Protein AF-A0A8S3EVZ0-F1 (afdb_monomer_lite)

Secondary structure (DSSP, 8-state):
--GGGTT-HHHHHHHHHHHHS-SSSHHHHHHHHHHHHHHHHS-----HHHHHHHHHHHHHHHH--

Foldseek 3Di:
DVVCCVVCVPVVVVVVVVVVDDPDCVVVVVLVVVLVCVVPPDPDPDDPVNSVVVSVVVVVVVVVD

Radius of gyration: 17.56 Å; chains: 1; bounding box: 40×22×42 Å

Structure (mmCIF, N/CA/C/O backbone):
data_AF-A0A8S3EVZ0-F1
#
_entry.id   AF-A0A8S3EVZ0-F1
#
loop_
_atom_site.group_PDB
_atom_site.id
_atom_site.type_symbol
_atom_site.label_atom_id
_atom_site.label_alt_id
_atom_site.label_comp_id
_atom_site.label_asym_id
_atom_site.label_entity_id
_atom_site.label_seq_id
_atom_site.pdbx_PDB_ins_code
_atom_site.Cartn_x
_atom_site.Cartn_y
_atom_site.Cartn_z
_atom_site.occupancy
_atom_site.B_iso_or_equiv
_atom_site.auth_seq_id
_atom_site.auth_comp_id
_atom_site.auth_asym_id
_atom_site.auth_atom_id
_atom_site.pdbx_PDB_model_num
ATOM 1 N N . TRP A 1 1 ? -7.891 1.052 15.840 1.00 75.69 1 TRP A N 1
ATOM 2 C CA . TRP A 1 1 ? -9.315 0.709 15.593 1.00 75.69 1 TRP A CA 1
ATOM 3 C C . TRP A 1 1 ? -9.705 -0.752 15.827 1.00 75.69 1 TRP A C 1
ATOM 5 O O . TRP A 1 1 ? -10.897 -1.021 15.876 1.00 75.69 1 TRP A O 1
ATOM 15 N N . LYS A 1 2 ? -8.765 -1.699 16.007 1.00 72.12 2 LYS A N 1
ATOM 16 C CA . LYS A 1 2 ? -9.094 -3.119 16.253 1.00 72.12 2 LYS A CA 1
ATOM 17 C C . LYS A 1 2 ? -9.812 -3.346 17.599 1.00 72.12 2 LYS A C 1
ATOM 19 O O . LYS A 1 2 ? -10.794 -4.075 17.624 1.00 72.12 2 LYS A O 1
ATOM 24 N N . CYS A 1 3 ? -9.397 -2.653 18.664 1.00 78.69 3 CYS A N 1
ATOM 25 C CA . CYS A 1 3 ? -10.002 -2.766 20.002 1.00 78.69 3 CYS A CA 1
ATOM 26 C C . CYS A 1 3 ? -11.408 -2.141 20.093 1.00 78.69 3 CYS A C 1
ATOM 28 O O . CYS A 1 3 ? -12.271 -2.663 20.784 1.00 78.69 3 CYS A O 1
ATOM 30 N N . ASN A 1 4 ? -11.678 -1.084 19.316 1.00 75.69 4 ASN A N 1
ATOM 31 C CA . ASN A 1 4 ? -12.976 -0.389 19.297 1.00 75.69 4 ASN A CA 1
ATOM 32 C C . ASN A 1 4 ? -13.985 -1.005 18.310 1.00 75.69 4 ASN A C 1
ATOM 34 O O . ASN A 1 4 ? -15.049 -0.435 18.077 1.00 75.69 4 ASN A O 1
ATOM 38 N N . LYS A 1 5 ? -13.665 -2.161 17.709 1.00 74.75 5 LYS A N 1
ATOM 39 C CA . LYS A 1 5 ? -14.521 -2.829 16.717 1.00 74.75 5 LYS A CA 1
ATOM 40 C C . LYS A 1 5 ? -15.856 -3.288 17.308 1.00 74.75 5 LYS A C 1
ATOM 42 O O . LYS A 1 5 ? -16.862 -3.227 16.614 1.00 74.75 5 LYS A O 1
ATOM 47 N N . HIS A 1 6 ? -15.855 -3.724 18.569 1.00 79.19 6 HIS A N 1
ATOM 48 C CA . HIS A 1 6 ? -17.059 -4.187 19.264 1.00 79.19 6 HIS A CA 1
ATOM 49 C C . HIS A 1 6 ? -18.025 -3.036 19.584 1.00 79.19 6 HIS A C 1
ATOM 51 O O . HIS A 1 6 ? -19.234 -3.210 1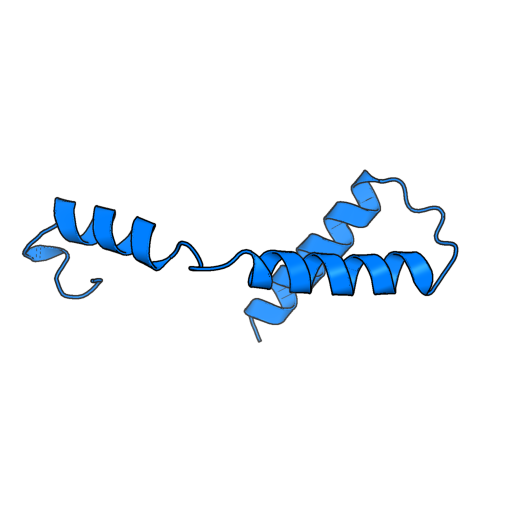9.523 1.00 79.19 6 HIS A O 1
ATOM 57 N N . LEU A 1 7 ? -17.486 -1.851 19.887 1.00 82.12 7 LEU A N 1
ATOM 58 C CA . LEU A 1 7 ? -18.280 -0.673 20.241 1.00 82.12 7 LEU A CA 1
ATOM 59 C C . LEU A 1 7 ? -18.763 0.094 19.004 1.00 82.12 7 LEU A C 1
ATOM 61 O O . LEU A 1 7 ? -19.873 0.610 18.995 1.00 82.12 7 LEU A O 1
ATOM 65 N N . LEU A 1 8 ? -17.933 0.180 17.958 1.00 83.69 8 LEU A N 1
ATOM 66 C CA . LEU A 1 8 ? -18.207 0.980 16.761 1.00 83.69 8 LEU A CA 1
ATOM 67 C C . LEU A 1 8 ? -17.825 0.196 15.488 1.00 83.69 8 LEU A C 1
ATOM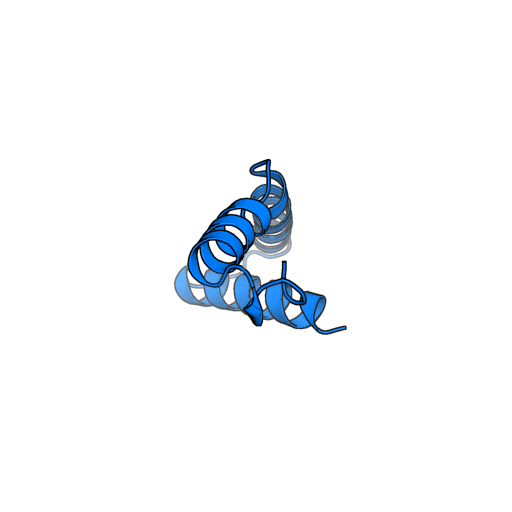 69 O O . LEU A 1 8 ? -16.808 0.488 14.844 1.00 83.69 8 LEU A O 1
ATOM 73 N N . PRO A 1 9 ? -18.611 -0.821 15.092 1.00 79.81 9 PRO A N 1
ATOM 74 C CA . PRO A 1 9 ? -18.256 -1.733 13.999 1.00 79.81 9 PRO A CA 1
ATOM 75 C C . PRO A 1 9 ? -18.167 -1.041 12.628 1.00 79.81 9 PRO A C 1
ATOM 77 O O . PRO A 1 9 ? -17.239 -1.310 11.858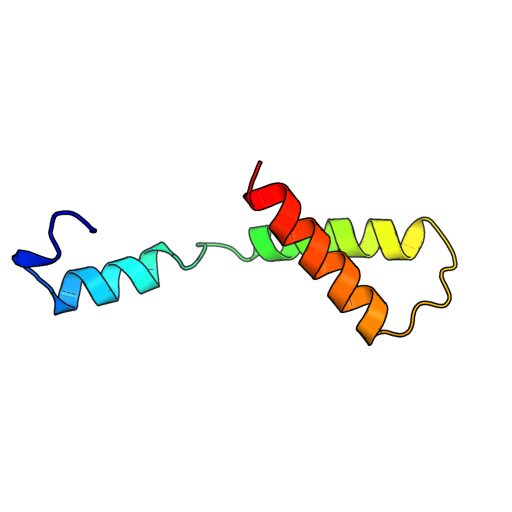 1.00 79.81 9 PRO A O 1
ATOM 80 N N . GLY A 1 10 ? -19.070 -0.097 12.339 1.00 82.19 10 GLY A N 1
ATOM 81 C CA . GLY A 1 10 ? -19.047 0.682 11.094 1.00 82.19 10 GLY A CA 1
ATOM 82 C C . GLY A 1 10 ? -17.851 1.634 11.026 1.00 82.19 10 GLY A C 1
ATOM 83 O O . GLY A 1 10 ? -17.054 1.577 10.087 1.00 82.19 10 GLY A O 1
ATOM 84 N N . LEU A 1 11 ? -17.660 2.445 12.073 1.00 85.38 11 LEU A N 1
ATOM 85 C CA . LEU A 1 11 ? -16.574 3.426 12.133 1.00 85.38 11 LEU A CA 1
ATOM 86 C C . LEU A 1 11 ? -15.195 2.760 12.153 1.00 85.38 11 LEU A C 1
ATOM 88 O O . LEU A 1 11 ? -14.290 3.193 11.449 1.00 85.38 11 LEU A O 1
ATOM 92 N N . SER A 1 12 ? -15.029 1.667 12.902 1.00 83.31 12 SER A N 1
ATOM 93 C CA . SER A 1 12 ? -13.764 0.923 12.938 1.00 83.31 12 SER A CA 1
ATOM 94 C C . SER A 1 12 ? -13.405 0.305 11.584 1.00 83.31 12 SER A C 1
ATOM 96 O O . SER A 1 12 ? -12.222 0.151 11.273 1.00 83.31 12 SER A O 1
ATOM 98 N N . THR A 1 13 ? -14.403 -0.042 10.767 1.00 82.88 13 THR A N 1
ATOM 99 C CA . THR A 1 13 ? -14.196 -0.541 9.404 1.00 82.88 13 THR A CA 1
ATOM 100 C C . THR A 1 13 ? -13.791 0.582 8.464 1.00 82.88 13 THR A C 1
ATOM 102 O O . THR A 1 13 ? -12.814 0.426 7.731 1.00 82.88 13 THR A O 1
ATOM 105 N N . LEU A 1 14 ? -14.483 1.720 8.532 1.00 85.69 14 LEU A N 1
ATOM 106 C CA . LEU A 1 14 ? -14.156 2.906 7.748 1.00 85.69 14 LEU A CA 1
ATOM 107 C C . LEU A 1 14 ? -12.742 3.403 8.084 1.00 85.69 14 LEU A C 1
ATOM 109 O O . LEU A 1 14 ? -11.876 3.464 7.217 1.00 85.69 14 LEU A O 1
ATOM 113 N N . ALA A 1 15 ? -12.466 3.648 9.363 1.00 85.50 15 ALA A N 1
ATOM 114 C CA . ALA A 1 15 ? -11.196 4.193 9.818 1.00 85.50 15 ALA A CA 1
ATOM 115 C C . ALA A 1 15 ? -10.010 3.272 9.508 1.00 85.50 15 ALA A C 1
ATOM 117 O O . ALA A 1 15 ? -8.934 3.750 9.173 1.00 85.50 15 ALA A O 1
ATOM 118 N N . ARG A 1 16 ? -10.196 1.946 9.546 1.00 83.38 16 ARG A N 1
ATOM 119 C CA . ARG A 1 16 ? -9.161 1.005 9.092 1.00 83.38 16 ARG A CA 1
ATOM 120 C C . ARG A 1 16 ? -8.859 1.124 7.602 1.00 83.38 16 ARG A C 1
ATOM 122 O O . ARG A 1 16 ? -7.697 1.021 7.243 1.00 83.38 16 ARG A O 1
ATOM 129 N N . LYS A 1 17 ? -9.871 1.317 6.749 1.00 83.19 17 LYS A N 1
ATOM 130 C CA . LYS A 1 17 ? -9.662 1.499 5.303 1.00 83.19 17 LYS A CA 1
ATOM 131 C C . LYS A 1 17 ? -8.923 2.806 5.013 1.00 83.19 17 LYS A C 1
ATOM 133 O O . LYS A 1 17 ? -7.942 2.795 4.279 1.00 83.19 17 LYS A O 1
ATOM 138 N N . TYR A 1 18 ? -9.345 3.902 5.641 1.00 82.56 18 TYR A N 1
ATOM 139 C CA . TYR A 1 18 ? -8.704 5.204 5.448 1.00 82.56 18 TYR A CA 1
ATOM 140 C C . TYR A 1 18 ? -7.276 5.242 5.996 1.00 82.56 18 TYR A C 1
ATOM 142 O O . TYR A 1 18 ? -6.383 5.713 5.309 1.00 82.56 18 TYR A O 1
ATOM 150 N N . LEU A 1 19 ? -7.029 4.686 7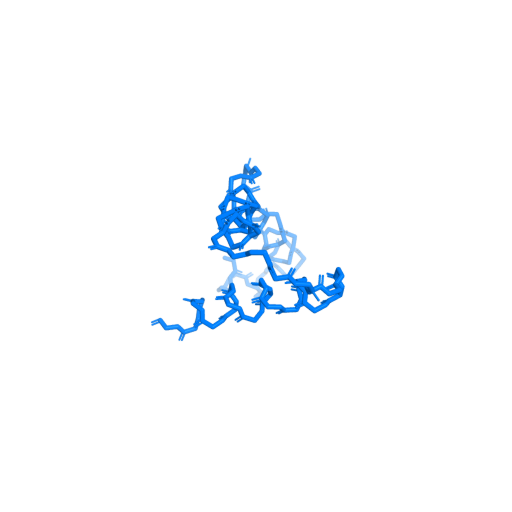.186 1.00 81.62 19 LEU A N 1
ATOM 151 C CA . LEU A 1 19 ? -5.688 4.687 7.786 1.00 81.62 19 LEU A CA 1
ATOM 152 C C . LEU A 1 19 ? -4.724 3.672 7.161 1.00 81.62 19 LEU A C 1
ATOM 154 O O . LEU A 1 19 ? -3.518 3.817 7.319 1.00 81.62 19 LEU A O 1
ATOM 158 N N . ALA A 1 20 ? -5.231 2.641 6.482 1.00 80.19 20 ALA A N 1
ATOM 159 C CA . ALA A 1 20 ? -4.398 1.724 5.703 1.00 80.19 20 ALA A CA 1
ATOM 160 C C . ALA A 1 20 ? -3.976 2.318 4.352 1.00 80.19 20 ALA A C 1
ATOM 162 O O . ALA A 1 20 ? -3.080 1.781 3.705 1.00 80.19 20 ALA A O 1
ATOM 163 N N . THR A 1 21 ? -4.622 3.402 3.915 1.00 76.94 21 THR A N 1
ATOM 164 C CA . THR A 1 21 ? -4.225 4.102 2.698 1.00 76.94 21 THR A CA 1
ATOM 165 C C . THR A 1 21 ? -3.009 4.961 3.035 1.00 76.94 21 THR A C 1
ATOM 167 O O . THR A 1 21 ? -3.105 5.813 3.922 1.00 76.94 21 THR A O 1
ATOM 170 N N . PRO A 1 22 ? -1.854 4.747 2.388 1.00 73.00 22 PRO A N 1
ATOM 171 C CA . PRO A 1 22 ? -0.697 5.590 2.632 1.00 73.00 22 PRO A CA 1
ATOM 172 C C . PRO A 1 22 ? -1.027 7.035 2.247 1.00 73.00 22 PRO A C 1
ATOM 174 O O . PRO A 1 22 ? -1.671 7.287 1.231 1.00 73.00 22 PRO A O 1
ATOM 177 N N . ALA A 1 23 ? -0.580 7.990 3.062 1.00 74.31 23 ALA A N 1
ATOM 178 C CA . ALA A 1 23 ? -0.842 9.414 2.837 1.00 74.31 23 ALA A CA 1
ATOM 179 C C . ALA A 1 23 ? -0.145 9.967 1.578 1.00 74.31 23 ALA A C 1
ATOM 181 O O . ALA A 1 23 ? -0.432 11.080 1.148 1.00 74.31 23 ALA A O 1
ATOM 182 N N . THR A 1 24 ? 0.788 9.205 1.003 1.00 70.00 24 THR A N 1
ATOM 183 C CA . THR A 1 24 ? 1.624 9.603 -0.128 1.00 70.00 24 THR A CA 1
ATOM 184 C C . THR A 1 24 ? 1.827 8.429 -1.089 1.00 70.00 24 THR A C 1
ATOM 186 O O . THR A 1 24 ? 1.703 7.266 -0.705 1.00 70.00 24 THR A O 1
ATOM 189 N N . SER A 1 25 ? 2.191 8.726 -2.339 1.00 66.88 25 SER A N 1
ATOM 190 C CA . SER A 1 25 ? 2.548 7.723 -3.358 1.00 66.88 25 SER A CA 1
ATOM 191 C C . SER A 1 25 ? 3.921 7.069 -3.134 1.00 66.88 25 SER A C 1
ATOM 193 O O . SER A 1 25 ? 4.292 6.151 -3.862 1.00 66.88 25 SER A O 1
ATOM 195 N N . VAL A 1 26 ? 4.655 7.496 -2.102 1.00 61.59 26 VAL A N 1
ATOM 196 C CA . VAL A 1 26 ? 6.023 7.062 -1.771 1.00 61.59 26 VAL A CA 1
ATOM 197 C C . VAL A 1 26 ? 6.191 5.539 -1.624 1.00 61.59 26 VAL A C 1
ATOM 199 O O . VAL A 1 26 ? 7.221 5.018 -2.063 1.00 61.59 26 VAL A O 1
ATOM 202 N N . PRO A 1 27 ? 5.225 4.766 -1.081 1.00 63.41 27 PRO A N 1
ATOM 203 C CA . PRO A 1 27 ? 5.339 3.306 -1.045 1.00 63.41 27 PRO A CA 1
ATOM 204 C C . PRO A 1 27 ? 5.423 2.702 -2.450 1.00 63.41 27 PRO A C 1
ATOM 206 O O . PRO A 1 27 ? 6.222 1.799 -2.699 1.00 63.41 27 PRO A O 1
ATOM 209 N N . SER A 1 28 ? 4.655 3.257 -3.388 1.00 64.38 28 SER A N 1
ATOM 210 C CA . SER A 1 28 ? 4.681 2.877 -4.797 1.00 64.38 28 SER A CA 1
ATOM 211 C C . SER A 1 28 ? 5.984 3.325 -5.457 1.00 64.38 28 SER A C 1
ATOM 213 O O . SER A 1 28 ? 6.574 2.564 -6.214 1.00 64.38 28 SER A O 1
ATOM 215 N N . GLU A 1 29 ? 6.485 4.524 -5.146 1.00 68.75 29 GLU A N 1
ATOM 216 C CA . GLU A 1 29 ? 7.757 5.040 -5.681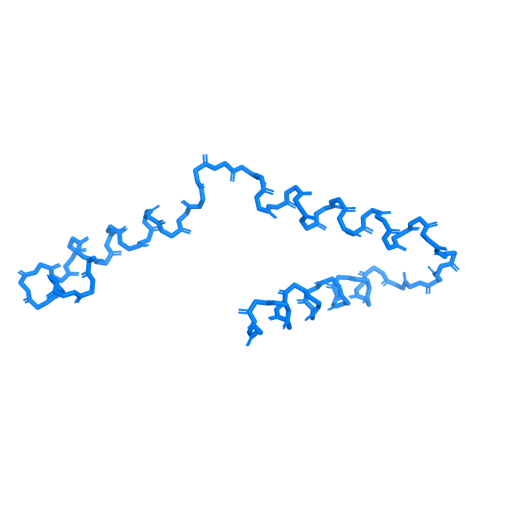 1.00 68.75 29 GLU A CA 1
ATOM 217 C C . GLU A 1 29 ? 8.967 4.205 -5.239 1.00 68.75 29 GLU A C 1
ATOM 219 O O . GLU A 1 29 ? 9.907 4.021 -6.015 1.00 68.75 29 GLU A O 1
ATOM 224 N N . SER A 1 30 ? 8.933 3.633 -4.032 1.00 70.50 30 SER A N 1
ATOM 225 C CA . SER A 1 30 ? 9.930 2.659 -3.568 1.00 70.50 30 SER A CA 1
ATOM 226 C C . SER A 1 30 ? 9.901 1.381 -4.413 1.00 70.50 30 SER A C 1
ATOM 228 O O . SER A 1 30 ? 10.948 0.909 -4.868 1.00 70.50 30 SER A O 1
ATOM 230 N N . ALA A 1 31 ? 8.706 0.852 -4.701 1.00 68.12 31 ALA A N 1
ATOM 231 C CA . ALA A 1 31 ? 8.535 -0.295 -5.590 1.00 68.12 31 ALA A CA 1
ATOM 232 C C . ALA A 1 31 ? 8.983 0.024 -7.030 1.00 68.12 31 ALA A C 1
ATOM 234 O O . ALA A 1 31 ? 9.724 -0.759 -7.628 1.00 68.12 31 ALA A O 1
ATOM 235 N N . PHE A 1 32 ? 8.638 1.203 -7.559 1.00 71.81 32 PHE A N 1
ATOM 236 C CA . PHE A 1 32 ? 9.066 1.656 -8.885 1.00 71.81 32 PHE A CA 1
ATOM 237 C C . PHE A 1 32 ? 10.582 1.849 -8.971 1.00 71.81 32 PHE A C 1
ATOM 239 O O . PHE A 1 32 ? 11.199 1.366 -9.918 1.00 71.81 32 PHE A O 1
ATOM 246 N N . SER A 1 33 ? 11.210 2.465 -7.971 1.00 72.69 33 SER A N 1
ATOM 247 C CA . SER A 1 33 ? 12.665 2.660 -7.925 1.00 72.69 33 SER A CA 1
ATOM 248 C C . SER A 1 33 ? 13.414 1.326 -7.898 1.00 72.69 33 SER A C 1
ATOM 250 O O . SER A 1 33 ? 14.381 1.135 -8.639 1.00 72.69 33 SER A O 1
ATOM 252 N N . LYS A 1 34 ? 12.928 0.361 -7.104 1.00 70.31 34 LYS A N 1
ATOM 253 C CA . LYS A 1 34 ? 13.454 -1.012 -7.088 1.00 70.31 34 LYS A CA 1
ATOM 254 C C . LYS A 1 34 ? 13.254 -1.695 -8.442 1.00 70.31 34 LYS A C 1
ATOM 256 O O . LYS A 1 34 ? 14.196 -2.286 -8.958 1.00 70.31 34 LYS A O 1
ATOM 261 N N . SER A 1 35 ? 12.072 -1.574 -9.046 1.00 72.00 35 SER A N 1
ATOM 262 C CA . SER A 1 35 ? 11.781 -2.144 -10.368 1.00 72.00 35 SER A CA 1
ATOM 263 C C . SER A 1 35 ? 12.696 -1.569 -11.461 1.00 72.00 35 SER A C 1
ATOM 265 O O . SER A 1 35 ? 13.263 -2.324 -12.246 1.00 72.00 35 SER A O 1
ATOM 267 N N . ALA A 1 36 ? 12.950 -0.257 -11.450 1.00 71.00 36 ALA A N 1
ATOM 268 C CA . ALA A 1 36 ? 13.848 0.412 -12.384 1.00 71.00 36 ALA A CA 1
ATOM 269 C C . ALA A 1 36 ? 15.306 -0.028 -12.194 1.00 71.00 36 ALA A C 1
ATOM 271 O O . ALA A 1 36 ? 16.043 -0.171 -13.169 1.00 71.00 36 ALA A O 1
ATOM 272 N N . TYR A 1 37 ? 15.724 -0.287 -10.952 1.00 70.56 37 TYR A N 1
ATOM 273 C CA . TYR A 1 37 ? 17.027 -0.881 -10.668 1.00 70.56 37 TYR A CA 1
ATOM 274 C C . TYR A 1 37 ? 17.148 -2.297 -11.254 1.00 70.56 37 TYR A C 1
ATOM 276 O O . TYR A 1 37 ? 18.154 -2.591 -11.896 1.00 70.56 37 TYR A O 1
ATOM 284 N N . TYR A 1 38 ? 16.121 -3.146 -11.120 1.00 64.38 38 TYR A N 1
ATOM 285 C CA . TYR A 1 38 ? 16.119 -4.486 -11.729 1.00 64.38 38 TYR A CA 1
ATOM 286 C C . TYR A 1 38 ? 16.090 -4.440 -13.258 1.00 64.38 38 TYR A C 1
ATOM 288 O O . TYR A 1 38 ? 16.861 -5.152 -13.892 1.00 64.38 38 TYR A O 1
ATOM 296 N N . GLY A 1 39 ? 15.284 -3.555 -13.849 1.00 62.72 39 GLY A N 1
ATOM 297 C CA . GLY A 1 39 ? 15.244 -3.362 -15.300 1.00 62.72 39 GLY A CA 1
ATOM 298 C C . GLY A 1 39 ? 16.553 -2.814 -15.884 1.00 62.72 39 GLY A C 1
ATOM 299 O O . GLY A 1 39 ? 16.844 -3.044 -17.053 1.00 62.72 39 GLY A O 1
ATOM 300 N N . ARG A 1 40 ? 17.367 -2.107 -15.082 1.00 65.06 40 ARG A N 1
ATOM 301 C CA . ARG A 1 40 ? 18.688 -1.604 -15.504 1.00 65.06 40 ARG A CA 1
ATOM 302 C C . ARG A 1 40 ? 19.826 -2.601 -15.302 1.00 65.06 40 ARG A C 1
ATOM 304 O O . ARG A 1 40 ? 20.807 -2.510 -16.035 1.00 65.06 40 ARG A O 1
ATOM 311 N N . LYS A 1 41 ? 19.759 -3.478 -14.291 1.00 56.97 41 LYS A N 1
ATOM 312 C CA . LYS A 1 41 ? 20.939 -4.240 -13.844 1.00 56.97 41 LYS A CA 1
ATOM 313 C C . LYS A 1 41 ? 21.353 -5.347 -14.813 1.00 56.97 41 LYS A C 1
ATOM 315 O O . LYS A 1 41 ? 22.540 -5.629 -14.901 1.00 56.97 41 LYS A O 1
ATOM 320 N N . GLU A 1 42 ? 20.430 -5.893 -15.597 1.00 55.34 42 GLU A N 1
ATOM 321 C CA . GLU A 1 42 ? 20.736 -6.845 -16.664 1.00 55.34 42 GLU A CA 1
ATOM 322 C C . GLU A 1 42 ? 19.729 -6.678 -17.805 1.00 55.34 42 GLU A C 1
ATOM 324 O O . GLU A 1 42 ? 18.537 -6.497 -17.558 1.00 55.34 42 GLU A O 1
ATOM 329 N N . ARG A 1 43 ? 20.204 -6.782 -19.055 1.00 53.69 43 ARG A N 1
ATOM 330 C CA . ARG A 1 43 ? 19.400 -6.998 -20.272 1.00 53.69 43 ARG A CA 1
ATOM 331 C C . ARG A 1 43 ? 18.639 -8.325 -20.167 1.00 53.69 43 ARG A C 1
ATOM 333 O O . ARG A 1 43 ? 18.926 -9.289 -20.870 1.00 53.69 43 ARG A O 1
ATOM 340 N N . THR A 1 44 ? 17.707 -8.404 -19.237 1.00 57.31 44 THR A N 1
ATOM 341 C CA . THR A 1 44 ? 16.877 -9.572 -19.029 1.00 57.31 44 THR A CA 1
ATOM 342 C C . THR A 1 44 ? 15.754 -9.489 -20.046 1.00 57.31 44 THR A C 1
ATOM 344 O O . THR A 1 44 ? 14.958 -8.555 -20.043 1.00 57.31 44 THR A O 1
ATOM 347 N N . ASN A 1 45 ? 15.713 -10.452 -20.964 1.00 57.91 45 ASN A N 1
ATOM 348 C CA . ASN A 1 45 ? 14.610 -10.650 -21.902 1.00 57.91 45 ASN A CA 1
ATOM 349 C C . ASN A 1 45 ? 13.382 -11.201 -21.146 1.00 57.91 45 ASN A C 1
ATOM 351 O O . ASN A 1 45 ? 12.852 -12.262 -21.465 1.00 57.91 45 ASN A O 1
ATOM 355 N N . LEU A 1 46 ? 13.018 -10.541 -20.044 1.00 61.84 46 LEU A N 1
ATOM 356 C CA . LEU A 1 46 ? 11.877 -10.888 -19.221 1.00 61.84 46 LEU A CA 1
ATOM 357 C C . LEU A 1 46 ? 10.648 -10.309 -19.903 1.00 61.84 46 LEU A C 1
ATOM 359 O O . LEU A 1 46 ? 10.533 -9.097 -20.086 1.00 61.84 46 LEU A O 1
ATOM 363 N N . ASN A 1 47 ? 9.724 -11.194 -20.264 1.00 69.69 47 ASN A N 1
ATOM 364 C CA . ASN A 1 47 ? 8.390 -10.787 -20.665 1.00 69.69 47 ASN A CA 1
ATOM 365 C C . ASN A 1 47 ? 7.761 -9.930 -19.545 1.00 69.69 47 ASN A C 1
ATOM 367 O O . ASN A 1 47 ? 8.015 -10.177 -18.360 1.00 69.69 47 ASN A O 1
ATOM 371 N N . GLY A 1 48 ? 6.946 -8.933 -19.907 1.00 70.00 48 GLY A N 1
ATOM 372 C CA . GLY A 1 48 ? 6.392 -7.953 -18.961 1.00 70.00 48 GLY A CA 1
ATOM 373 C C . GLY A 1 48 ? 5.677 -8.595 -17.765 1.00 70.00 48 GLY A C 1
ATOM 374 O O . GLY A 1 48 ? 5.810 -8.126 -16.635 1.00 70.00 48 GLY A O 1
ATOM 375 N N . ASP A 1 49 ? 5.017 -9.733 -17.986 1.00 74.19 49 ASP A N 1
ATOM 376 C CA . ASP A 1 49 ? 4.365 -10.518 -16.933 1.00 74.19 49 ASP A CA 1
ATOM 377 C C . ASP A 1 49 ? 5.351 -11.115 -15.918 1.00 74.19 49 ASP A C 1
ATOM 379 O O . ASP A 1 49 ? 5.143 -11.019 -14.706 1.00 74.19 49 ASP A O 1
ATOM 383 N N . SER A 1 50 ? 6.457 -11.697 -16.390 1.00 73.12 50 SER A N 1
ATOM 384 C CA . SER A 1 50 ? 7.490 -12.291 -15.531 1.00 73.12 50 SER A CA 1
ATOM 385 C C . SER A 1 50 ? 8.193 -11.228 -14.683 1.00 73.12 50 SER A C 1
ATOM 387 O O . SER A 1 50 ? 8.522 -11.467 -13.519 1.00 73.12 50 SER A O 1
ATOM 389 N N . PHE A 1 51 ? 8.369 -10.026 -15.238 1.00 73.38 51 PHE A N 1
ATOM 390 C CA . PHE A 1 51 ? 8.906 -8.882 -14.509 1.00 73.38 51 PHE A CA 1
ATOM 391 C C . PHE A 1 51 ? 7.979 -8.454 -13.362 1.00 73.38 51 PHE A C 1
ATOM 393 O O . PHE A 1 51 ? 8.422 -8.390 -12.212 1.00 73.38 51 PHE A O 1
ATOM 400 N N . CYS A 1 52 ? 6.686 -8.249 -13.632 1.00 74.81 52 C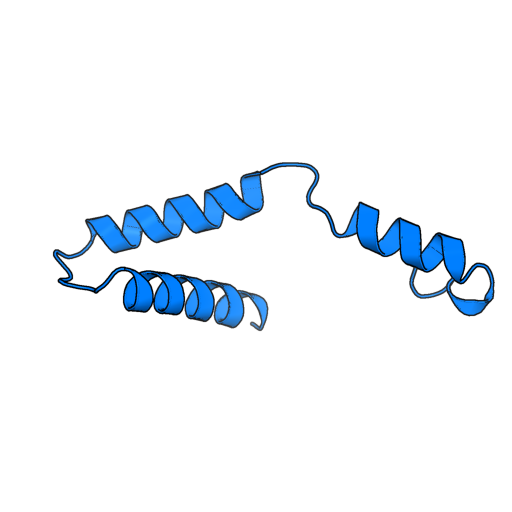YS A N 1
ATOM 401 C CA . CYS A 1 52 ? 5.698 -7.898 -12.606 1.00 74.81 52 CYS A CA 1
ATOM 402 C C . CYS A 1 52 ? 5.641 -8.926 -11.466 1.00 74.81 52 CYS A C 1
ATOM 404 O O . CYS A 1 52 ? 5.628 -8.548 -10.293 1.00 74.81 52 CYS A O 1
ATOM 406 N N . GLN A 1 53 ? 5.670 -10.222 -11.793 1.00 78.38 53 GLN A N 1
ATOM 407 C CA . GLN A 1 53 ? 5.671 -11.293 -10.792 1.00 78.38 53 GLN A CA 1
ATOM 408 C C . GLN A 1 53 ? 6.930 -11.269 -9.914 1.00 78.38 53 GLN A C 1
ATOM 410 O O . GLN A 1 53 ? 6.826 -11.423 -8.697 1.00 78.38 53 GLN A O 1
ATOM 415 N N . SER A 1 54 ? 8.107 -11.015 -10.494 1.00 75.44 54 SER A N 1
ATOM 416 C CA . SER A 1 54 ? 9.360 -10.914 -9.732 1.00 75.44 54 SER A CA 1
ATOM 417 C C . SER A 1 54 ? 9.375 -9.731 -8.754 1.00 75.44 54 SER A C 1
ATOM 419 O O . SER A 1 54 ? 9.824 -9.873 -7.613 1.00 75.44 54 SER A O 1
ATOM 421 N N . VAL A 1 55 ? 8.832 -8.579 -9.166 1.00 76.31 55 VAL A N 1
ATOM 422 C CA . VAL A 1 55 ? 8.710 -7.387 -8.315 1.00 76.31 55 VAL A CA 1
ATOM 423 C C . VAL A 1 55 ? 7.727 -7.656 -7.177 1.00 76.31 55 VAL A C 1
ATOM 425 O O . VAL A 1 55 ? 8.048 -7.380 -6.022 1.00 76.31 55 VAL A O 1
ATOM 428 N N . PHE A 1 56 ? 6.573 -8.258 -7.482 1.00 77.75 56 PHE A N 1
ATOM 429 C CA . PHE A 1 56 ? 5.562 -8.613 -6.486 1.00 77.75 56 PHE A CA 1
ATOM 430 C C . PHE A 1 56 ? 6.088 -9.607 -5.444 1.00 77.75 56 PHE A C 1
ATOM 432 O O . PHE A 1 56 ? 5.951 -9.371 -4.244 1.00 77.75 56 PHE A O 1
ATOM 439 N N . LEU A 1 57 ? 6.722 -10.699 -5.889 1.00 76.81 57 LEU A N 1
ATOM 440 C CA . LEU A 1 57 ? 7.254 -11.730 -4.998 1.00 76.81 57 LEU A CA 1
ATOM 441 C C . LEU A 1 57 ? 8.274 -11.136 -4.021 1.00 76.81 57 LEU A C 1
ATOM 443 O O . LEU A 1 57 ? 8.257 -11.440 -2.832 1.00 76.81 57 LEU A O 1
ATOM 447 N N . LYS A 1 58 ? 9.139 -10.244 -4.508 1.00 71.19 58 LYS A N 1
ATOM 448 C CA . LYS A 1 58 ? 10.181 -9.631 -3.686 1.00 71.19 58 LYS A CA 1
ATOM 449 C C . LYS A 1 58 ? 9.646 -8.578 -2.719 1.00 71.19 58 LYS A C 1
ATOM 451 O O . LYS A 1 58 ? 10.159 -8.477 -1.609 1.00 71.19 58 LYS A O 1
ATOM 456 N N . ASP A 1 59 ? 8.630 -7.817 -3.114 1.00 72.38 59 ASP A N 1
ATOM 457 C CA . ASP A 1 59 ? 7.956 -6.872 -2.220 1.00 72.38 59 ASP A CA 1
ATOM 458 C C . ASP A 1 59 ? 7.284 -7.602 -1.044 1.00 72.38 59 ASP A C 1
ATOM 460 O O . ASP A 1 59 ? 7.457 -7.217 0.111 1.00 72.38 59 ASP A O 1
ATOM 464 N N . LYS A 1 60 ? 6.611 -8.728 -1.325 1.00 66.81 60 LYS A N 1
ATOM 465 C CA . LYS A 1 60 ? 5.928 -9.536 -0.306 1.00 66.81 60 LYS A CA 1
ATOM 466 C C . LYS A 1 60 ? 6.876 -10.300 0.613 1.00 66.81 60 LYS A C 1
ATOM 468 O O . LYS A 1 60 ? 6.678 -10.256 1.823 1.00 66.81 60 LYS A O 1
ATOM 473 N N . LEU A 1 61 ? 7.928 -10.923 0.080 1.00 62.09 61 LEU A N 1
ATOM 474 C CA . LEU A 1 61 ? 8.909 -11.649 0.899 1.00 62.09 61 LEU A CA 1
ATOM 475 C C . LEU A 1 61 ? 9.684 -10.733 1.860 1.00 62.09 61 LEU A C 1
ATOM 477 O O . LEU A 1 61 ? 10.040 -11.163 2.949 1.00 62.09 61 LEU A O 1
ATOM 481 N N . VAL A 1 62 ? 9.919 -9.469 1.488 1.00 59.16 62 VAL A N 1
ATOM 482 C CA . VAL A 1 62 ? 10.565 -8.481 2.374 1.00 59.16 62 VAL A CA 1
ATOM 483 C C . VAL A 1 62 ? 9.615 -7.977 3.465 1.00 59.16 62 VAL A C 1
ATOM 485 O O . VAL A 1 62 ? 10.078 -7.550 4.513 1.00 59.16 62 VAL A O 1
ATOM 488 N N . SER A 1 63 ? 8.298 -8.023 3.245 1.00 54.31 63 SER A N 1
ATOM 489 C CA . SER A 1 63 ? 7.306 -7.594 4.242 1.00 54.31 63 SER A CA 1
ATOM 490 C C . SER A 1 63 ? 6.996 -8.634 5.330 1.00 54.31 63 SER A C 1
ATOM 492 O O . SER A 1 63 ? 6.322 -8.291 6.299 1.00 54.31 63 SER A O 1
ATOM 494 N N . GLU A 1 64 ? 7.462 -9.881 5.170 1.00 53.03 64 GLU A N 1
ATOM 495 C CA . GLU A 1 64 ? 7.255 -10.988 6.124 1.00 53.03 64 GLU A CA 1
ATOM 496 C C . GLU A 1 64 ? 8.497 -11.349 6.967 1.00 53.03 64 GLU A C 1
ATOM 498 O O . GLU A 1 64 ? 8.399 -12.223 7.828 1.00 53.03 64 GLU A O 1
ATOM 503 N N . GLN A 1 65 ? 9.642 -10.686 6.753 1.00 41.91 65 GLN A N 1
ATOM 504 C CA . GLN A 1 65 ? 10.828 -10.771 7.624 1.00 41.91 65 GLN A CA 1
ATOM 505 C C . GLN A 1 65 ? 10.873 -9.608 8.615 1.00 41.91 65 GLN A C 1
ATOM 507 O O . GLN A 1 65 ? 11.304 -9.852 9.764 1.00 41.91 65 GLN A O 1
#

Organism: NCBI:txid392030

pLDDT: mean 71.38, std 9.39, range [41.91, 85.69]

InterPro domains:
  IPR008906 HAT, C-terminal dimerisation domain [PF05699] (1-60)
  IPR012337 Ribonuclease H-like superfamily [SSF53098] (1-59)

Sequence (65 aa):
WKCNKHLLPGLSTLARKYLATPATSVPSESAFSKSAYYGRKERTNLNGDSFCQSVFLKDKLVSEQ